Protein AF-A0A7U5GVJ1-F1 (afdb_monomer)

Secondary structure (DSSP, 8-state):
-EE---HHHHHHS-HHHHHHHHHHHHHH----SSEEEEEEEEEE-TTS-EEEEEEEEE-SSS-EEEEEEEEEEE-TTS-EEEEEEEEEEEEE-TTEEEEEEEEE-GGGB---SPP-TT-EEEE-

Structure (mmCIF, N/CA/C/O backbone):
data_AF-A0A7U5GVJ1-F1
#
_entry.id   AF-A0A7U5GVJ1-F1
#
loop_
_atom_site.group_PDB
_atom_site.id
_atom_site.type_symbol
_atom_site.label_atom_id
_atom_site.label_alt_id
_atom_site.label_comp_id
_atom_site.label_asym_id
_atom_site.label_entity_id
_atom_site.label_seq_id
_atom_site.pdbx_PDB_ins_code
_atom_site.Cartn_x
_atom_site.Cartn_y
_atom_site.Cartn_z
_atom_site.occupancy
_atom_site.B_iso_or_equiv
_atom_site.auth_seq_id
_atom_site.auth_comp_id
_atom_site.auth_asym_id
_atom_site.auth_atom_id
_atom_site.pdbx_PDB_model_num
ATOM 1 N N . MET A 1 1 ? -4.389 8.459 15.535 1.00 86.00 1 MET A N 1
ATOM 2 C CA . MET A 1 1 ? -4.740 7.421 14.547 1.00 86.00 1 MET A CA 1
ATOM 3 C C . MET A 1 1 ? -4.134 6.108 14.997 1.00 86.00 1 MET A C 1
ATOM 5 O O . MET A 1 1 ? -2.975 6.115 15.391 1.00 86.00 1 MET A O 1
ATOM 9 N N . GLN A 1 2 ? -4.919 5.034 14.983 1.00 90.25 2 GLN A N 1
ATOM 10 C CA . GLN A 1 2 ? -4.492 3.679 15.350 1.00 90.25 2 GLN A CA 1
ATOM 11 C C . GLN A 1 2 ? -4.359 2.796 14.106 1.00 90.25 2 GLN A C 1
ATOM 13 O O . GLN A 1 2 ? -4.948 3.107 13.068 1.00 90.25 2 GLN A O 1
ATOM 18 N N . ILE A 1 3 ? -3.629 1.687 14.227 1.00 95.19 3 ILE A N 1
ATOM 19 C CA . ILE A 1 3 ? -3.558 0.677 13.170 1.00 95.19 3 ILE A CA 1
ATOM 20 C C . ILE A 1 3 ? -4.697 -0.322 13.330 1.00 95.19 3 ILE A C 1
ATOM 22 O O . ILE A 1 3 ? -4.952 -0.803 14.432 1.00 95.19 3 ILE A O 1
ATOM 26 N N . VAL A 1 4 ? -5.338 -0.660 12.217 1.00 96.94 4 VAL A N 1
ATOM 27 C CA . VAL A 1 4 ? -6.300 -1.755 12.111 1.00 96.94 4 VAL A CA 1
ATOM 28 C C . VAL A 1 4 ? -5.801 -2.716 11.042 1.00 96.94 4 VAL A C 1
ATOM 30 O O . VAL A 1 4 ? -5.624 -2.327 9.887 1.00 96.94 4 VAL A O 1
ATOM 33 N N . PHE A 1 5 ? -5.567 -3.969 11.422 1.00 96.31 5 PHE A N 1
ATOM 34 C CA . PHE A 1 5 ? -5.204 -5.019 10.477 1.00 96.31 5 PHE A CA 1
ATOM 35 C C . PHE A 1 5 ? -6.460 -5.562 9.792 1.00 96.31 5 PHE A C 1
ATOM 37 O O . PHE A 1 5 ? -7.504 -5.748 10.420 1.00 96.31 5 PHE A O 1
ATOM 44 N N . GLU A 1 6 ? -6.355 -5.831 8.492 1.00 95.38 6 GLU A N 1
ATOM 45 C CA . GLU A 1 6 ? -7.383 -6.578 7.767 1.00 95.38 6 GLU A CA 1
ATOM 46 C C . GLU A 1 6 ? -7.494 -8.002 8.350 1.00 95.38 6 GLU A C 1
ATOM 48 O O . GLU A 1 6 ? -6.520 -8.535 8.881 1.00 95.38 6 GLU A O 1
ATOM 53 N N . LYS A 1 7 ? -8.674 -8.631 8.281 1.00 94.06 7 LYS A N 1
ATOM 54 C CA . LYS A 1 7 ? -8.968 -9.917 8.943 1.00 94.06 7 LYS A CA 1
ATOM 55 C C . LYS A 1 7 ? -7.952 -11.012 8.616 1.00 94.06 7 LYS A C 1
ATOM 57 O O . LYS A 1 7 ? -7.562 -11.764 9.507 1.00 94.06 7 LYS A O 1
ATOM 62 N N . THR A 1 8 ? -7.511 -11.106 7.364 1.00 92.75 8 THR A N 1
ATOM 63 C CA . THR A 1 8 ? -6.503 -12.089 6.945 1.00 92.75 8 THR A CA 1
ATOM 64 C C . THR A 1 8 ? -5.156 -11.792 7.592 1.00 92.75 8 THR A C 1
ATOM 66 O O . THR A 1 8 ? -4.492 -12.703 8.081 1.00 92.75 8 THR A O 1
ATOM 69 N N . TRP A 1 9 ? -4.753 -10.522 7.650 1.00 93.81 9 TRP A N 1
ATOM 70 C CA . TRP A 1 9 ? -3.519 -10.103 8.322 1.00 93.81 9 TRP A CA 1
ATOM 71 C C . TRP A 1 9 ? -3.588 -10.366 9.825 1.00 93.81 9 TRP A C 1
ATOM 73 O O . TRP A 1 9 ? -2.650 -10.912 10.401 1.00 93.81 9 TRP A O 1
ATOM 83 N N . GLU A 1 10 ? -4.721 -10.045 10.446 1.00 93.75 10 GLU A N 1
ATOM 84 C CA . GLU A 1 10 ? -4.964 -10.266 11.870 1.00 93.75 10 GLU A CA 1
ATOM 85 C C . GLU A 1 10 ? -4.822 -11.750 12.245 1.00 93.75 10 GLU A C 1
ATOM 87 O O . GLU A 1 10 ? -4.258 -12.066 13.293 1.00 93.75 10 GLU A O 1
ATOM 92 N N . ALA A 1 11 ? -5.276 -12.653 11.369 1.00 95.12 11 ALA A N 1
ATOM 93 C CA . ALA A 1 11 ? -5.206 -14.098 11.568 1.00 95.12 11 ALA A CA 1
ATOM 94 C C . ALA A 1 11 ? -3.845 -14.731 11.215 1.00 95.12 11 ALA A C 1
ATOM 96 O O . ALA A 1 11 ? -3.552 -15.830 11.683 1.00 95.12 11 ALA A O 1
ATOM 97 N N . THR A 1 12 ? -3.032 -14.089 10.369 1.00 95.12 12 THR A N 1
ATOM 98 C CA . THR A 1 12 ? -1.790 -14.682 9.825 1.00 95.12 12 THR A CA 1
ATOM 99 C C . THR A 1 12 ? -0.511 -14.110 10.425 1.00 95.12 12 THR A C 1
ATOM 101 O O . THR A 1 12 ? 0.500 -14.812 10.467 1.00 95.12 12 THR A O 1
ATOM 104 N N . LEU A 1 13 ? -0.529 -12.859 10.889 1.00 95.19 13 LEU A N 1
ATOM 105 C CA . LEU A 1 13 ? 0.625 -12.232 11.523 1.00 95.19 13 LEU A CA 1
ATOM 106 C C . LEU A 1 13 ? 0.761 -12.662 12.983 1.00 95.19 13 LEU A C 1
ATOM 108 O O . LEU A 1 13 ? -0.203 -12.629 13.748 1.00 95.19 13 LEU A O 1
ATOM 112 N N . SER A 1 14 ? 1.989 -12.973 13.391 1.00 97.25 14 SER A N 1
ATOM 113 C CA . SER A 1 14 ? 2.327 -13.127 14.805 1.00 97.25 14 SER A CA 1
ATOM 114 C C . SER A 1 14 ? 2.279 -11.784 15.536 1.00 97.25 14 SER A C 1
ATOM 116 O O . SER A 1 14 ? 2.422 -10.717 14.929 1.00 97.25 14 SER A O 1
ATOM 118 N N . ASP A 1 15 ? 2.170 -11.822 16.863 1.00 96.81 15 ASP A N 1
ATOM 119 C CA . ASP A 1 15 ? 2.169 -10.605 17.683 1.00 96.81 15 ASP A CA 1
ATOM 120 C C . ASP A 1 15 ? 3.435 -9.768 17.475 1.00 96.81 15 ASP A C 1
ATOM 122 O O . ASP A 1 15 ? 3.366 -8.545 17.380 1.00 96.81 15 ASP A O 1
ATOM 126 N N . GLN A 1 16 ? 4.594 -10.413 17.308 1.00 97.06 16 GLN A N 1
ATOM 127 C CA . GLN A 1 16 ? 5.848 -9.715 17.023 1.00 97.06 16 GLN A CA 1
ATOM 128 C C . GLN A 1 16 ? 5.794 -8.963 15.685 1.00 97.06 16 GLN A C 1
ATOM 130 O O . GLN A 1 16 ? 6.273 -7.833 15.594 1.00 97.06 16 GLN A O 1
ATOM 135 N N . GLN A 1 17 ? 5.196 -9.560 14.650 1.00 95.69 17 GLN A N 1
ATOM 136 C CA . GLN A 1 17 ? 5.029 -8.901 13.353 1.00 95.69 17 GLN A CA 1
ATOM 137 C C . GLN A 1 17 ? 4.050 -7.728 13.451 1.00 95.69 17 GLN A C 1
ATOM 139 O O . GLN A 1 17 ? 4.338 -6.653 12.924 1.00 95.69 17 GLN A O 1
ATOM 144 N N . LYS A 1 18 ? 2.934 -7.894 14.173 1.00 96.25 18 LYS A N 1
ATOM 145 C CA . LYS A 1 18 ? 1.980 -6.804 14.432 1.00 96.25 18 LYS A CA 1
ATOM 146 C C . LYS A 1 18 ? 2.653 -5.641 15.160 1.00 96.25 18 LYS A C 1
ATOM 148 O O . LYS A 1 18 ? 2.527 -4.498 14.726 1.00 96.25 18 LYS A O 1
ATOM 153 N N . GLN A 1 19 ? 3.438 -5.925 16.201 1.00 96.25 19 GLN A N 1
ATOM 154 C CA . GLN A 1 19 ? 4.201 -4.904 16.925 1.00 96.25 19 GLN A CA 1
ATOM 155 C C . GLN A 1 19 ? 5.240 -4.208 16.039 1.00 96.25 19 GLN A C 1
ATOM 157 O O . GLN A 1 19 ? 5.406 -2.994 16.135 1.00 96.25 19 GLN A O 1
ATOM 162 N N . ALA A 1 20 ? 5.893 -4.931 15.124 1.00 95.56 20 ALA A N 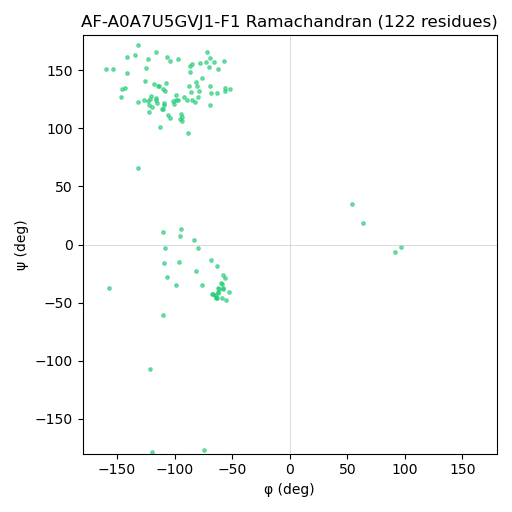1
ATOM 163 C CA . ALA A 1 20 ? 6.810 -4.320 14.165 1.00 95.56 20 ALA A CA 1
ATOM 164 C C . ALA A 1 20 ? 6.095 -3.326 13.233 1.00 95.56 20 ALA A C 1
ATOM 166 O O . ALA A 1 20 ? 6.615 -2.234 13.004 1.00 95.56 20 ALA A O 1
ATOM 167 N N . PHE A 1 21 ? 4.893 -3.652 12.742 1.00 95.88 21 PHE A N 1
ATOM 168 C CA . PHE A 1 21 ? 4.079 -2.702 11.973 1.00 95.88 21 PHE A CA 1
ATOM 169 C C . PHE A 1 21 ? 3.660 -1.496 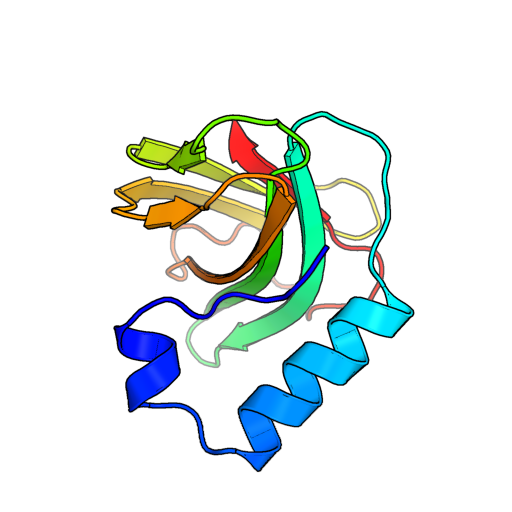12.819 1.00 95.88 21 PHE A C 1
ATOM 171 O O . PHE A 1 21 ? 3.813 -0.364 12.366 1.00 95.88 21 PHE A O 1
ATOM 178 N N . ILE A 1 22 ? 3.201 -1.714 14.054 1.00 94.69 22 ILE A N 1
ATOM 179 C CA . ILE A 1 22 ? 2.837 -0.627 14.979 1.00 94.69 22 ILE A CA 1
ATOM 180 C C . ILE A 1 22 ? 4.006 0.337 15.181 1.00 94.69 22 ILE A C 1
ATOM 182 O O . ILE A 1 22 ? 3.852 1.544 15.009 1.00 94.69 22 ILE A O 1
ATOM 186 N N . HIS A 1 23 ? 5.195 -0.194 15.450 1.00 94.75 23 HIS A N 1
ATOM 187 C CA . HIS A 1 23 ? 6.396 0.613 15.610 1.00 94.75 23 HIS A CA 1
ATOM 188 C C . HIS A 1 23 ? 6.778 1.373 14.326 1.00 94.75 23 HIS A C 1
ATOM 190 O O . HIS A 1 23 ? 7.049 2.570 14.376 1.00 94.75 23 HIS A O 1
ATOM 196 N N . GLN A 1 24 ? 6.757 0.712 13.162 1.00 94.06 24 GLN A N 1
ATOM 197 C CA . GLN A 1 24 ? 7.068 1.355 11.876 1.00 94.06 24 GLN A CA 1
ATOM 198 C C . GLN A 1 24 ? 6.099 2.493 11.540 1.00 94.06 24 GLN A C 1
ATOM 200 O O . GLN A 1 24 ? 6.512 3.524 11.011 1.00 94.06 24 GLN A O 1
ATOM 205 N N . PHE A 1 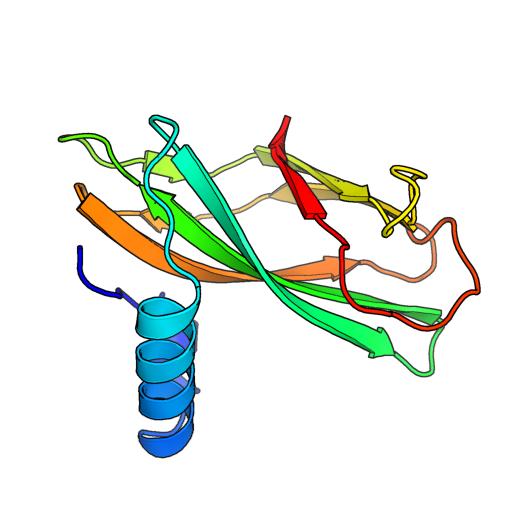25 ? 4.816 2.327 11.856 1.00 93.81 25 PHE A N 1
ATOM 206 C CA . PHE A 1 25 ? 3.823 3.373 11.653 1.00 93.81 25 PHE A CA 1
ATOM 207 C C . PHE A 1 25 ? 4.100 4.596 12.520 1.00 93.81 25 PHE A C 1
ATOM 209 O O . PHE A 1 25 ? 4.077 5.709 12.011 1.00 93.81 25 PHE A O 1
ATOM 216 N N . GLU A 1 26 ? 4.404 4.415 13.806 1.00 92.62 26 GLU A N 1
ATOM 217 C CA . GLU A 1 26 ? 4.691 5.539 14.704 1.00 92.62 26 GLU A CA 1
ATOM 218 C C . GLU A 1 26 ? 5.890 6.375 14.238 1.00 92.62 26 GLU A C 1
ATOM 220 O O . GLU A 1 26 ? 5.871 7.595 14.381 1.00 92.62 26 GLU A O 1
ATOM 225 N N . LEU A 1 27 ? 6.887 5.739 13.615 1.00 91.94 27 LEU A N 1
ATOM 226 C CA . LEU A 1 27 ? 8.058 6.420 13.059 1.00 91.94 27 LEU A CA 1
ATOM 227 C C . LEU A 1 27 ? 7.784 7.150 11.740 1.00 91.94 27 LEU A C 1
ATOM 229 O O . LEU A 1 27 ? 8.416 8.168 11.465 1.00 91.94 27 LEU A O 1
ATOM 233 N N . LYS A 1 28 ? 6.902 6.604 10.897 1.00 89.12 28 LYS A N 1
ATOM 234 C CA . LYS A 1 28 ? 6.738 7.052 9.505 1.00 89.12 28 LYS A CA 1
ATOM 235 C C . LYS A 1 28 ? 5.438 7.796 9.227 1.00 89.12 28 LYS A C 1
ATOM 237 O O . LYS A 1 28 ? 5.327 8.413 8.169 1.00 89.12 28 LYS A O 1
ATOM 242 N N . LYS A 1 29 ? 4.442 7.711 10.115 1.00 83.31 29 LYS A N 1
ATOM 243 C CA . LYS A 1 29 ? 3.126 8.311 9.882 1.00 83.31 29 LYS A CA 1
ATOM 244 C C . LYS A 1 29 ? 3.275 9.800 9.607 1.00 83.31 29 LYS A C 1
ATOM 246 O O . LYS A 1 29 ? 3.914 10.537 10.355 1.00 83.31 29 LYS A O 1
ATOM 251 N N . SER A 1 30 ? 2.620 10.243 8.551 1.00 84.44 30 SER A N 1
ATOM 252 C CA . SER A 1 30 ? 2.477 11.653 8.232 1.00 84.44 30 SER A CA 1
ATOM 253 C C . SER A 1 30 ? 0.999 11.989 8.087 1.00 84.44 30 SER A C 1
ATOM 255 O O . SER A 1 30 ? 0.167 11.134 7.763 1.00 84.44 30 SER A O 1
ATOM 257 N N . VAL A 1 31 ? 0.660 13.240 8.374 1.00 75.88 31 VAL A N 1
ATOM 258 C CA . VAL A 1 31 ? -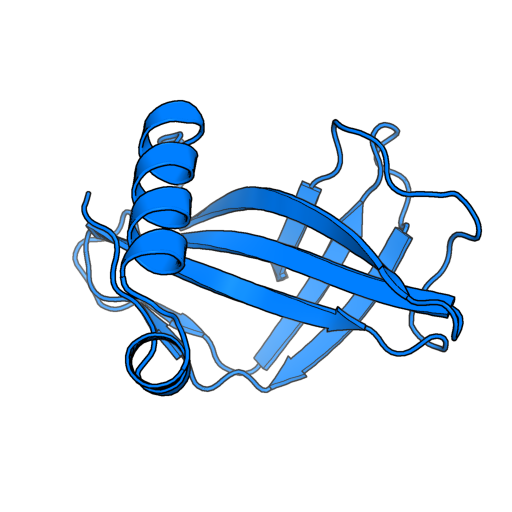0.675 13.796 8.147 1.00 75.88 31 VAL A CA 1
ATOM 259 C C . VAL A 1 31 ? -0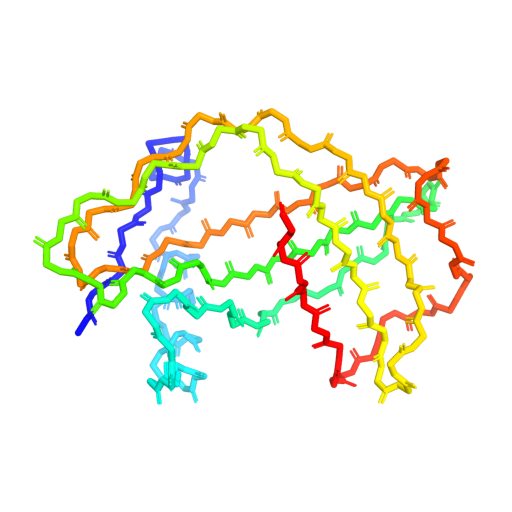.501 14.873 7.090 1.00 75.88 31 VAL A C 1
ATOM 261 O O . VAL A 1 31 ? 0.312 15.774 7.272 1.00 75.88 31 VAL A O 1
ATOM 264 N N . GLY A 1 32 ? -1.208 14.752 5.968 1.00 75.50 32 GLY A N 1
ATOM 265 C CA . GLY A 1 32 ? -1.024 15.679 4.847 1.00 75.50 32 GLY A CA 1
ATOM 266 C C . GLY A 1 32 ? -2.215 15.767 3.901 1.00 75.50 32 GLY A C 1
ATOM 267 O O . GLY A 1 32 ? -2.543 16.858 3.453 1.00 75.50 32 GLY A O 1
ATOM 268 N N . ALA A 1 33 ? -2.894 14.649 3.643 1.00 87.50 33 ALA A N 1
ATOM 269 C CA . ALA A 1 33 ? -4.078 14.586 2.789 1.00 87.50 33 ALA A CA 1
ATOM 270 C C . ALA A 1 33 ? -5.212 13.807 3.473 1.00 87.50 33 ALA A C 1
ATOM 272 O O . ALA A 1 33 ? -5.002 13.178 4.510 1.00 87.50 33 ALA A O 1
ATOM 273 N N . GLU A 1 34 ? -6.410 13.818 2.885 1.00 91.75 34 GLU A N 1
ATOM 274 C CA . GLU A 1 34 ? -7.544 13.006 3.357 1.00 91.75 34 GLU A CA 1
ATOM 275 C C . GLU A 1 34 ? -7.227 11.504 3.361 1.00 91.75 34 GLU A C 1
ATOM 277 O O . GLU A 1 34 ? -7.654 10.776 4.257 1.00 91.75 34 GLU A O 1
ATOM 282 N N . VAL A 1 35 ? -6.427 11.057 2.392 1.00 93.62 35 VAL A N 1
ATOM 283 C CA . VAL A 1 35 ? -5.878 9.704 2.318 1.00 93.62 35 VAL A CA 1
ATOM 284 C C . VAL A 1 35 ? -4.367 9.812 2.158 1.00 93.62 35 VAL A C 1
ATOM 286 O O . VAL A 1 35 ? -3.891 10.468 1.234 1.00 93.62 35 VAL A O 1
ATOM 289 N N . THR A 1 36 ? -3.609 9.173 3.048 1.00 95.44 36 THR A N 1
ATOM 290 C CA . THR A 1 36 ? -2.138 9.139 2.971 1.00 95.44 36 THR A CA 1
ATOM 291 C C . THR A 1 36 ? -1.671 7.714 2.706 1.00 95.44 36 THR A C 1
ATOM 293 O O . THR A 1 36 ? -2.144 6.776 3.347 1.00 95.44 36 THR A O 1
ATOM 296 N N . ILE A 1 37 ? -0.708 7.552 1.798 1.00 95.75 37 ILE A N 1
ATOM 297 C CA . ILE A 1 37 ? -0.031 6.277 1.558 1.00 95.75 37 ILE A CA 1
ATOM 298 C C . ILE A 1 37 ? 1.409 6.399 2.048 1.00 95.75 37 ILE A C 1
ATOM 300 O O . ILE A 1 37 ? 2.177 7.196 1.514 1.00 95.75 37 ILE A O 1
ATOM 304 N N . THR A 1 38 ? 1.776 5.610 3.056 1.00 94.94 38 THR A N 1
ATOM 305 C CA . THR A 1 38 ? 3.111 5.670 3.670 1.00 94.94 38 THR A CA 1
ATOM 306 C C . THR A 1 38 ? 3.932 4.421 3.335 1.00 94.94 38 THR A C 1
ATOM 308 O O . THR A 1 38 ? 3.557 3.325 3.762 1.00 94.94 38 THR A O 1
ATOM 311 N N . PRO A 1 39 ? 5.058 4.554 2.608 1.00 95.06 39 PRO A N 1
ATOM 312 C CA . PRO A 1 39 ? 5.930 3.435 2.246 1.00 95.06 39 PRO A CA 1
ATOM 313 C C . PRO A 1 39 ? 6.580 2.737 3.453 1.00 95.06 39 PRO A C 1
ATOM 315 O O . PRO A 1 39 ? 7.207 3.377 4.304 1.00 95.06 39 PRO A O 1
ATOM 318 N N . ILE A 1 40 ? 6.489 1.404 3.508 1.00 94.38 40 ILE A N 1
ATOM 319 C CA . ILE A 1 40 ? 7.123 0.587 4.559 1.00 94.38 40 ILE A CA 1
ATOM 320 C C . ILE A 1 40 ? 8.278 -0.223 3.986 1.00 94.38 40 ILE A C 1
ATOM 322 O O . ILE A 1 40 ? 9.413 -0.060 4.428 1.00 94.38 40 ILE A O 1
ATOM 326 N N . LEU A 1 41 ? 7.978 -1.098 3.025 1.00 94.56 41 LEU A N 1
ATOM 327 C CA . LEU A 1 41 ? 8.928 -2.037 2.440 1.00 94.56 41 LEU A CA 1
ATOM 328 C C . LEU A 1 41 ? 8.621 -2.242 0.959 1.00 94.56 41 LEU A C 1
ATOM 330 O O . LEU A 1 41 ? 7.477 -2.510 0.600 1.00 94.56 41 LEU A O 1
ATOM 334 N N . LEU A 1 42 ? 9.656 -2.186 0.126 1.00 96.44 42 LEU A N 1
ATOM 335 C CA . LEU A 1 42 ? 9.594 -2.602 -1.267 1.00 96.44 42 LEU A CA 1
ATOM 336 C C . LEU A 1 42 ? 10.530 -3.791 -1.455 1.00 96.44 42 LEU A C 1
ATOM 338 O O . LEU A 1 42 ? 11.695 -3.743 -1.067 1.00 96.44 42 LEU A O 1
ATOM 342 N N . LYS A 1 43 ? 10.012 -4.889 -2.003 1.00 96.06 43 LYS A N 1
ATOM 343 C CA . LYS A 1 43 ? 10.771 -6.130 -2.173 1.00 96.06 43 LYS A CA 1
ATOM 344 C C . LYS A 1 43 ? 10.624 -6.672 -3.583 1.00 96.06 43 LYS A C 1
ATOM 346 O O . LYS A 1 43 ? 9.520 -7.024 -3.997 1.00 96.06 43 LYS A O 1
ATOM 351 N N . ARG A 1 44 ? 11.749 -6.852 -4.274 1.00 95.38 44 ARG A N 1
ATOM 352 C CA . ARG A 1 44 ? 11.814 -7.630 -5.512 1.00 95.38 44 ARG A CA 1
ATOM 353 C C . ARG A 1 44 ? 11.831 -9.125 -5.185 1.00 95.38 44 ARG A C 1
ATOM 355 O O . ARG A 1 44 ? 12.540 -9.598 -4.294 1.00 95.38 44 ARG A O 1
ATOM 362 N N . LYS A 1 45 ? 10.988 -9.891 -5.870 1.00 95.44 45 LYS A N 1
ATOM 363 C CA . LYS A 1 45 ? 10.946 -11.354 -5.800 1.00 95.44 45 LYS A CA 1
ATOM 364 C C . LYS A 1 45 ? 11.943 -11.938 -6.799 1.00 95.44 45 LYS A C 1
ATOM 366 O O . LYS A 1 45 ? 12.195 -11.366 -7.852 1.00 95.44 45 LYS A O 1
ATOM 371 N N . ARG A 1 46 ? 12.434 -13.151 -6.520 1.00 93.81 46 ARG A N 1
ATOM 372 C CA . ARG A 1 46 ? 13.365 -13.878 -7.410 1.00 93.81 46 ARG A CA 1
ATOM 373 C C . ARG A 1 46 ? 12.817 -14.117 -8.820 1.00 93.81 46 ARG A C 1
ATOM 375 O O . ARG A 1 46 ? 13.595 -14.262 -9.748 1.00 93.81 46 ARG A O 1
ATOM 382 N N . ASN A 1 47 ? 11.494 -14.179 -8.974 1.00 94.31 47 ASN A N 1
ATOM 383 C CA . ASN A 1 47 ? 10.836 -14.347 -10.269 1.00 94.31 47 ASN A CA 1
ATOM 384 C C . ASN A 1 47 ? 10.654 -13.027 -11.043 1.00 94.31 47 ASN A C 1
ATOM 386 O O . ASN A 1 47 ? 10.001 -13.040 -12.077 1.00 94.31 47 ASN A O 1
ATOM 390 N N . GLY A 1 48 ? 11.168 -11.902 -10.533 1.00 94.94 48 GLY A N 1
ATOM 391 C CA . GLY A 1 48 ? 11.033 -10.578 -11.142 1.00 94.94 48 GLY A CA 1
ATOM 392 C C . GLY A 1 48 ? 9.818 -9.770 -10.678 1.00 94.94 48 GLY A C 1
ATOM 393 O O . GLY A 1 48 ? 9.725 -8.601 -11.025 1.00 94.94 48 GLY A O 1
ATOM 394 N N . GLY A 1 49 ? 8.914 -10.348 -9.878 1.00 97.56 49 GLY A N 1
ATOM 395 C CA . GLY A 1 49 ? 7.766 -9.619 -9.328 1.00 97.56 49 GLY A CA 1
ATOM 396 C C . GLY A 1 49 ? 8.169 -8.620 -8.240 1.00 97.56 49 GLY A C 1
ATOM 397 O O . GLY A 1 49 ? 9.260 -8.716 -7.672 1.00 97.56 49 GLY A O 1
ATOM 398 N N . LEU A 1 50 ? 7.267 -7.707 -7.892 1.00 97.81 50 LEU A N 1
ATOM 399 C CA . LEU A 1 50 ? 7.510 -6.652 -6.906 1.00 97.81 50 LEU A CA 1
ATOM 400 C C . LEU A 1 50 ? 6.437 -6.688 -5.813 1.00 97.81 50 LEU A C 1
ATOM 402 O O . LEU A 1 50 ? 5.271 -6.958 -6.083 1.00 97.81 50 LEU A O 1
ATOM 406 N N . VAL A 1 51 ? 6.819 -6.460 -4.558 1.00 97.94 51 VAL A N 1
ATOM 407 C CA . VAL A 1 51 ? 5.879 -6.331 -3.436 1.00 97.94 51 VAL A CA 1
ATOM 408 C C . VAL A 1 51 ? 6.082 -4.983 -2.779 1.00 97.94 51 VAL A C 1
ATOM 410 O O . VAL A 1 51 ? 7.138 -4.753 -2.192 1.00 97.94 51 VAL A O 1
ATOM 413 N N . ALA A 1 52 ? 5.069 -4.128 -2.866 1.00 97.88 52 ALA A N 1
ATOM 414 C CA . ALA A 1 52 ? 5.036 -2.823 -2.224 1.00 97.88 52 ALA A CA 1
ATOM 415 C C . ALA A 1 52 ? 4.130 -2.886 -0.992 1.00 97.88 52 ALA A C 1
ATOM 417 O O . ALA A 1 52 ? 2.908 -2.987 -1.112 1.00 97.88 52 ALA A O 1
ATOM 418 N N . THR A 1 53 ? 4.727 -2.836 0.196 1.00 97.44 53 THR A N 1
ATOM 419 C CA . THR A 1 53 ? 4.012 -2.792 1.472 1.00 97.44 53 THR A CA 1
ATOM 420 C C . THR A 1 53 ? 3.942 -1.356 1.981 1.00 97.44 53 THR A C 1
ATOM 422 O O . THR A 1 53 ? 4.972 -0.702 2.168 1.00 97.44 53 THR A O 1
ATOM 425 N N . VAL A 1 54 ? 2.727 -0.876 2.233 1.00 97.19 54 VAL A N 1
ATOM 426 C CA . VAL A 1 54 ? 2.429 0.505 2.638 1.00 97.19 54 VAL A CA 1
ATOM 427 C C . VAL A 1 54 ? 1.442 0.537 3.803 1.00 97.19 54 VAL A C 1
ATOM 429 O O . VAL A 1 54 ? 0.728 -0.436 4.040 1.00 97.19 54 VAL A O 1
ATOM 432 N N . PHE A 1 55 ? 1.352 1.669 4.498 1.00 97.25 55 PHE A N 1
ATOM 433 C CA . PHE A 1 55 ? 0.166 2.013 5.281 1.00 97.25 55 PHE A CA 1
ATOM 434 C C . PHE A 1 55 ? -0.798 2.825 4.427 1.00 97.25 55 PHE A C 1
ATOM 436 O O . PHE A 1 55 ? -0.415 3.856 3.880 1.00 97.25 55 PHE A O 1
ATOM 443 N N . LEU A 1 56 ? -2.049 2.380 4.368 1.00 96.62 56 LEU A N 1
ATOM 444 C CA . LEU A 1 56 ? -3.165 3.135 3.816 1.00 96.62 56 LEU A CA 1
ATOM 445 C C . LEU A 1 56 ? -3.869 3.836 4.977 1.00 96.62 56 LEU A C 1
ATOM 447 O O . LEU A 1 56 ? -4.481 3.186 5.822 1.00 96.62 56 LEU A O 1
ATOM 451 N N . GLN A 1 57 ? -3.712 5.152 5.062 1.00 96.62 57 GLN A N 1
ATOM 452 C CA . GLN A 1 57 ? -4.234 5.974 6.149 1.00 96.62 57 GLN A CA 1
ATOM 453 C C . GLN A 1 57 ? -5.510 6.668 5.702 1.00 96.62 57 GLN A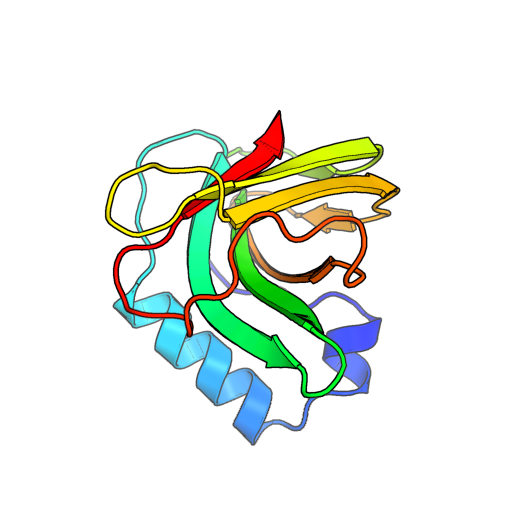 C 1
ATOM 455 O O . GLN A 1 57 ? -5.484 7.463 4.762 1.00 96.62 57 GLN A O 1
ATOM 460 N N . ASN A 1 58 ? -6.599 6.414 6.414 1.00 96.50 58 ASN A N 1
ATOM 461 C CA . ASN A 1 58 ? -7.828 7.167 6.266 1.00 96.50 58 ASN A CA 1
ATOM 462 C C . ASN A 1 58 ? -7.844 8.304 7.295 1.00 96.50 58 ASN A C 1
ATOM 464 O O . ASN A 1 58 ? -8.053 8.067 8.483 1.00 96.50 58 ASN A O 1
ATOM 468 N N . ASN A 1 59 ? -7.629 9.540 6.843 1.00 95.75 59 ASN A N 1
ATOM 469 C CA . ASN A 1 59 ? -7.669 10.732 7.694 1.00 95.75 59 ASN A CA 1
ATOM 470 C C . ASN A 1 59 ? -9.051 11.412 7.686 1.00 95.75 59 ASN A C 1
ATOM 472 O O . ASN A 1 59 ? -9.173 12.550 8.13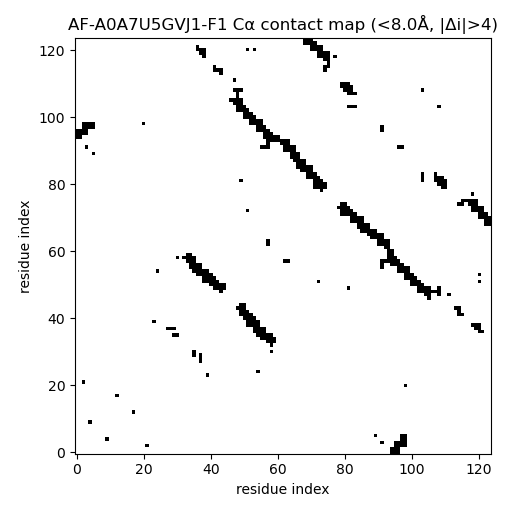9 1.00 95.75 59 ASN A O 1
ATOM 476 N N . ARG A 1 60 ? -10.083 10.738 7.167 1.00 95.31 60 ARG A N 1
ATOM 477 C CA . ARG A 1 60 ? -11.464 11.227 7.107 1.00 95.31 60 ARG A CA 1
ATOM 478 C C . ARG A 1 60 ? -12.313 10.687 8.270 1.00 95.31 60 ARG A C 1
ATOM 480 O O . ARG A 1 60 ? -11.957 9.666 8.867 1.00 95.31 60 ARG A O 1
ATOM 487 N N . PRO A 1 61 ? -13.447 11.348 8.589 1.00 95.94 61 PRO A N 1
ATOM 488 C CA . PRO A 1 61 ? -14.389 10.897 9.616 1.00 95.94 61 PRO A CA 1
ATOM 489 C C . PRO A 1 61 ? -15.336 9.773 9.164 1.00 95.94 61 PRO A C 1
ATOM 491 O O . PRO A 1 61 ? -16.125 9.290 9.975 1.00 95.94 61 PRO A O 1
ATOM 494 N N . ASP A 1 62 ? -15.277 9.353 7.902 1.00 97.25 62 ASP A N 1
ATOM 495 C CA . ASP A 1 62 ? -16.082 8.283 7.315 1.00 97.25 62 ASP A CA 1
ATOM 496 C C . ASP A 1 62 ? -15.221 7.095 6.849 1.00 97.25 62 ASP A C 1
ATOM 498 O O . ASP A 1 62 ? -13.996 7.180 6.790 1.00 97.25 62 ASP A O 1
ATOM 502 N N . VAL A 1 63 ? -15.854 5.952 6.565 1.00 97.56 63 VAL A N 1
ATOM 503 C CA . VAL A 1 63 ? -15.158 4.748 6.079 1.00 97.56 63 VAL A CA 1
ATOM 504 C C . VAL A 1 63 ? -14.633 4.988 4.663 1.00 97.56 63 VAL A C 1
ATOM 506 O O . VAL A 1 63 ? -15.385 5.390 3.780 1.00 97.56 63 VAL A O 1
ATOM 509 N N . LEU A 1 64 ? -13.357 4.677 4.432 1.00 96.25 64 LEU A N 1
ATOM 510 C CA . LEU A 1 64 ? -12.753 4.668 3.104 1.00 96.25 64 LEU A CA 1
ATOM 511 C C . LEU A 1 64 ? -12.837 3.256 2.519 1.00 96.25 64 LEU A C 1
ATOM 513 O O . LEU A 1 64 ? -12.131 2.350 2.964 1.00 96.25 64 LEU A O 1
ATOM 517 N N . SER A 1 65 ? -13.683 3.080 1.509 1.00 95.88 65 SER A N 1
ATOM 518 C CA . SER A 1 65 ? -13.826 1.818 0.782 1.00 95.88 65 SER A CA 1
ATOM 519 C C . SER A 1 65 ? -12.946 1.805 -0.461 1.00 95.88 65 SER A C 1
ATOM 521 O O . SER A 1 65 ? -13.202 2.529 -1.420 1.00 95.88 65 SER A O 1
ATOM 523 N N . LEU A 1 66 ? -11.930 0.947 -0.462 1.00 94.62 66 LEU A N 1
ATOM 524 C CA . LEU A 1 66 ? -11.087 0.691 -1.622 1.00 94.62 66 LEU A CA 1
ATOM 525 C C . LEU A 1 66 ? -11.594 -0.558 -2.343 1.00 94.62 66 LEU A C 1
ATOM 527 O O . LEU A 1 66 ? -11.770 -1.622 -1.734 1.00 94.62 66 LEU A O 1
ATOM 531 N N . ARG A 1 67 ? -11.883 -0.390 -3.635 1.00 93.88 67 ARG A N 1
ATOM 532 C CA . ARG A 1 67 ? -12.385 -1.429 -4.537 1.00 93.88 67 ARG A CA 1
ATOM 533 C C . ARG A 1 67 ? -11.409 -1.575 -5.697 1.00 93.88 67 ARG A C 1
ATOM 535 O O . ARG A 1 67 ? -10.299 -2.038 -5.481 1.00 93.88 67 ARG A O 1
ATOM 542 N N . GLU A 1 68 ? -11.758 -1.118 -6.888 1.00 93.38 68 GLU A N 1
ATOM 543 C CA . GLU A 1 68 ? -10.820 -1.076 -8.008 1.00 93.38 68 GLU A CA 1
ATOM 544 C C . GLU A 1 68 ? -9.907 0.144 -7.885 1.00 93.38 68 GLU A C 1
ATOM 546 O O . GLU A 1 68 ? -10.385 1.262 -7.705 1.00 93.38 68 GLU A O 1
ATOM 551 N N . THR A 1 69 ? -8.595 -0.068 -7.946 1.00 93.94 69 THR A N 1
ATOM 552 C CA . THR A 1 69 ? -7.620 1.026 -7.938 1.00 93.94 69 THR A CA 1
ATOM 553 C C . THR A 1 69 ? -6.448 0.714 -8.855 1.00 93.94 69 THR A C 1
ATOM 555 O O . THR A 1 69 ? -5.913 -0.400 -8.845 1.00 93.94 69 THR A O 1
ATOM 558 N N . ALA A 1 70 ? -6.056 1.706 -9.652 1.00 96.00 70 ALA A N 1
ATOM 559 C CA . ALA A 1 70 ? -4.823 1.658 -10.421 1.00 96.00 70 ALA A CA 1
ATOM 560 C C . ALA A 1 70 ? -3.671 2.078 -9.506 1.00 96.00 70 ALA A C 1
ATOM 562 O O . ALA A 1 70 ? -3.686 3.170 -8.931 1.00 96.00 70 ALA A O 1
ATOM 563 N N . VAL A 1 71 ? -2.673 1.210 -9.351 1.00 97.88 71 VAL A N 1
ATOM 564 C CA . VAL A 1 71 ? -1.571 1.423 -8.411 1.00 97.88 71 VAL A CA 1
ATOM 565 C C . VAL A 1 71 ? -0.272 1.548 -9.176 1.00 97.88 71 VAL A C 1
ATOM 567 O O . VAL A 1 71 ? 0.120 0.636 -9.897 1.00 97.88 71 VAL A O 1
ATOM 570 N N . HIS A 1 72 ? 0.420 2.661 -8.956 1.00 97.88 72 HIS A N 1
ATOM 571 C CA . HIS A 1 72 ? 1.749 2.920 -9.491 1.00 97.88 72 HIS A CA 1
ATOM 572 C C . HIS A 1 72 ? 2.768 2.901 -8.354 1.00 97.88 72 HIS A C 1
ATOM 574 O O . HIS A 1 72 ? 2.567 3.546 -7.321 1.00 97.88 72 HIS A O 1
ATOM 580 N N . VAL A 1 73 ? 3.887 2.216 -8.565 1.00 97.75 73 VAL A N 1
ATOM 581 C CA . VAL A 1 73 ? 5.088 2.337 -7.736 1.00 97.75 73 VAL A CA 1
ATOM 582 C C . VAL A 1 73 ? 6.074 3.219 -8.482 1.00 97.75 73 VAL A C 1
ATOM 584 O O . VAL A 1 73 ? 6.441 2.902 -9.611 1.00 97.75 73 VAL A O 1
ATOM 587 N N . LEU A 1 74 ? 6.514 4.304 -7.852 1.00 96.88 74 LEU A N 1
ATOM 588 C CA . LEU A 1 74 ? 7.567 5.169 -8.376 1.00 96.88 74 LEU A CA 1
ATOM 589 C C . LEU A 1 74 ? 8.846 4.970 -7.564 1.00 96.88 74 LEU A C 1
ATOM 591 O O . LEU A 1 74 ? 8.770 4.857 -6.337 1.00 96.88 74 LEU A O 1
ATOM 595 N N . ASN A 1 75 ? 9.998 4.926 -8.231 1.00 94.50 75 ASN A N 1
ATOM 596 C CA . ASN A 1 75 ? 11.307 4.876 -7.577 1.00 94.50 75 ASN A CA 1
ATOM 597 C C . ASN A 1 75 ? 11.684 6.250 -6.975 1.00 94.50 75 ASN A C 1
ATOM 599 O O . ASN A 1 75 ? 10.909 7.210 -7.011 1.00 94.50 75 ASN A O 1
ATOM 603 N N . GLU A 1 76 ? 12.883 6.352 -6.411 1.00 93.19 76 GLU A N 1
ATOM 604 C CA . GLU A 1 76 ? 13.423 7.570 -5.800 1.00 93.19 76 GLU A CA 1
ATOM 605 C C . GLU A 1 76 ? 13.614 8.735 -6.785 1.00 93.19 76 GLU A C 1
ATOM 607 O O . GLU A 1 76 ? 13.712 9.889 -6.367 1.00 93.19 76 GLU A O 1
ATOM 612 N N . ARG A 1 77 ? 13.655 8.440 -8.090 1.00 93.44 77 ARG A N 1
ATOM 613 C CA . ARG A 1 77 ? 13.764 9.413 -9.190 1.00 93.44 77 ARG A CA 1
ATOM 614 C C . ARG A 1 77 ? 12.408 9.788 -9.784 1.00 93.44 77 ARG A C 1
ATOM 616 O O . ARG A 1 77 ? 12.359 10.484 -10.791 1.00 93.44 77 ARG A O 1
ATOM 623 N N . GLU A 1 78 ? 11.320 9.338 -9.160 1.00 93.75 78 GLU A N 1
ATOM 624 C CA . GLU A 1 78 ? 9.943 9.480 -9.645 1.00 93.75 78 GLU A CA 1
ATOM 625 C C . GLU A 1 78 ? 9.649 8.745 -10.967 1.00 93.75 78 GLU A C 1
ATOM 627 O O . GLU A 1 78 ? 8.642 9.016 -11.621 1.00 93.75 78 GLU A O 1
ATOM 632 N N . GLU A 1 79 ? 10.483 7.775 -11.340 1.00 94.88 79 GLU A N 1
ATOM 633 C CA . GLU A 1 79 ? 10.287 6.929 -12.518 1.00 94.88 79 GLU A CA 1
ATOM 634 C C . GLU A 1 79 ? 9.404 5.724 -12.170 1.00 94.88 79 GLU A C 1
ATOM 636 O O . GLU A 1 79 ? 9.425 5.211 -11.046 1.00 94.88 79 GLU A O 1
ATOM 641 N N . LEU A 1 80 ? 8.617 5.255 -13.140 1.00 96.00 80 LEU A N 1
ATOM 642 C CA . LEU A 1 80 ? 7.703 4.135 -12.944 1.00 96.00 80 LEU A CA 1
ATOM 643 C C . LEU A 1 80 ? 8.473 2.822 -12.750 1.00 96.00 80 LEU A C 1
ATOM 645 O O . LEU A 1 80 ? 9.205 2.381 -13.630 1.00 96.00 80 LEU A O 1
ATOM 649 N N . ALA A 1 81 ? 8.275 2.183 -11.599 1.00 96.75 81 ALA A N 1
ATOM 650 C CA . ALA A 1 81 ? 8.863 0.889 -11.264 1.00 96.75 81 ALA A CA 1
ATOM 651 C C . ALA A 1 81 ? 7.884 -0.274 -11.481 1.00 96.75 81 ALA A C 1
ATOM 653 O O . ALA A 1 81 ? 8.311 -1.371 -11.844 1.00 96.75 81 ALA A O 1
ATOM 654 N N . ALA A 1 82 ? 6.589 -0.056 -11.240 1.00 97.81 82 ALA A N 1
ATOM 655 C CA . ALA A 1 82 ? 5.526 -1.026 -11.495 1.00 97.81 82 ALA A CA 1
ATOM 656 C C . ALA A 1 82 ? 4.160 -0.337 -11.608 1.00 97.81 82 ALA A C 1
ATOM 658 O O . ALA A 1 82 ? 3.931 0.685 -10.954 1.00 97.81 82 ALA A O 1
ATOM 659 N N . GLU A 1 83 ? 3.250 -0.921 -12.386 1.00 97.88 83 GLU A N 1
ATOM 660 C CA . GLU A 1 83 ? 1.870 -0.449 -12.543 1.00 97.88 83 GLU A CA 1
ATOM 661 C C . GLU A 1 83 ? 0.910 -1.619 -12.763 1.00 97.88 83 GLU A C 1
ATOM 663 O O . GLU A 1 83 ? 1.107 -2.434 -13.659 1.00 97.88 83 GLU A O 1
ATOM 668 N N . GLU A 1 84 ? -0.150 -1.698 -11.958 1.00 97.75 84 GLU A N 1
ATOM 669 C CA . GLU A 1 84 ? -1.179 -2.733 -12.091 1.00 97.75 84 GLU A CA 1
ATOM 670 C C . GLU A 1 84 ? -2.521 -2.237 -11.531 1.00 97.75 84 GLU A C 1
ATOM 672 O O . GLU A 1 84 ? -2.570 -1.416 -10.609 1.00 97.75 84 GLU A O 1
ATOM 677 N N . ASN A 1 85 ? -3.622 -2.751 -12.082 1.00 97.25 85 ASN A N 1
ATOM 678 C CA . ASN A 1 85 ? -4.963 -2.535 -11.545 1.00 97.25 85 ASN A CA 1
ATOM 679 C C . ASN A 1 85 ? -5.293 -3.626 -10.527 1.00 97.25 85 ASN A C 1
ATOM 681 O O . ASN A 1 85 ? -5.289 -4.810 -10.859 1.00 97.25 85 ASN A O 1
ATOM 685 N N . PHE A 1 86 ? -5.642 -3.229 -9.306 1.00 96.19 86 PHE A N 1
ATOM 686 C CA . PHE A 1 86 ? -6.033 -4.154 -8.248 1.00 96.19 86 PHE A CA 1
ATOM 687 C C . PHE A 1 86 ? -7.529 -4.065 -7.966 1.00 96.19 86 PHE A C 1
ATOM 689 O O . PHE A 1 86 ? -8.063 -2.984 -7.734 1.00 96.19 86 PHE A O 1
ATOM 696 N N . SER A 1 87 ? -8.186 -5.224 -7.898 1.00 95.00 87 SER A N 1
ATOM 697 C CA . SER A 1 87 ? -9.509 -5.357 -7.284 1.00 95.00 87 SER A CA 1
ATOM 698 C C . SER A 1 87 ? -9.334 -5.631 -5.792 1.00 95.00 87 SER A C 1
ATOM 700 O O . SER A 1 87 ? -9.133 -6.770 -5.367 1.00 95.00 87 SER A O 1
ATOM 702 N N . LEU A 1 88 ? -9.398 -4.576 -4.990 1.00 91.69 88 LEU A N 1
ATOM 703 C CA . LEU A 1 88 ? -9.387 -4.641 -3.537 1.00 91.69 88 LEU A CA 1
ATOM 704 C C . LEU A 1 88 ? -10.797 -4.887 -2.992 1.00 91.69 88 LEU A C 1
ATOM 706 O O . LEU A 1 88 ? -11.810 -4.546 -3.596 1.00 91.69 88 LEU A O 1
ATOM 710 N N . ASN A 1 89 ? -10.861 -5.462 -1.799 1.00 92.69 89 ASN A N 1
ATOM 711 C CA . ASN A 1 89 ? -12.073 -5.486 -0.991 1.00 92.69 89 ASN A CA 1
ATOM 712 C C . ASN A 1 89 ? -11.699 -5.062 0.428 1.00 92.69 89 ASN A C 1
ATOM 714 O O . ASN A 1 89 ? -11.677 -5.879 1.348 1.00 92.69 89 ASN A O 1
ATOM 718 N N . LEU A 1 90 ? -11.289 -3.798 0.561 1.00 95.25 90 LEU A N 1
ATOM 719 C CA . LEU A 1 90 ? -10.743 -3.253 1.797 1.00 95.25 90 LEU A CA 1
ATOM 720 C C . LEU A 1 90 ? -11.551 -2.036 2.241 1.00 95.25 90 LEU A C 1
ATOM 722 O O . LEU A 1 90 ? -11.674 -1.063 1.501 1.00 95.25 90 LEU A O 1
ATOM 726 N N . ASP A 1 91 ? -12.068 -2.089 3.464 1.00 96.50 91 ASP A N 1
ATOM 727 C CA . ASP A 1 91 ? -12.700 -0.956 4.133 1.00 96.50 91 ASP A CA 1
ATOM 728 C C . ASP A 1 91 ? -11.798 -0.490 5.271 1.00 96.50 91 ASP A C 1
ATOM 730 O O . ASP A 1 91 ? -11.477 -1.264 6.174 1.00 96.50 91 ASP A O 1
ATOM 734 N N . ILE A 1 92 ? -11.388 0.775 5.218 1.00 97.06 92 ILE A N 1
ATOM 735 C CA . ILE A 1 92 ? -10.509 1.395 6.207 1.00 97.06 92 ILE A CA 1
ATOM 736 C C . ILE A 1 92 ? -11.363 2.327 7.075 1.00 97.06 92 ILE A C 1
ATOM 738 O O . ILE A 1 92 ? -11.848 3.351 6.577 1.00 97.06 92 ILE A O 1
ATOM 742 N N . PRO A 1 93 ? -11.583 2.004 8.364 1.00 97.44 93 PRO A N 1
ATOM 743 C CA . PRO A 1 93 ? -12.376 2.839 9.259 1.00 97.44 93 PRO A CA 1
ATOM 744 C C . PRO A 1 93 ? -11.843 4.271 9.384 1.00 97.44 93 PRO A C 1
ATOM 746 O O . PRO A 1 93 ? -10.658 4.535 9.163 1.00 97.44 93 PRO A O 1
ATOM 749 N N . ALA A 1 94 ? -12.722 5.183 9.792 1.00 96.81 94 ALA A N 1
ATOM 750 C CA . ALA A 1 94 ? -12.387 6.581 10.038 1.00 96.81 94 ALA A CA 1
ATOM 751 C C . ALA A 1 94 ? -11.181 6.731 10.979 1.00 96.81 94 ALA A C 1
ATOM 753 O O . ALA A 1 94 ? -11.124 6.089 12.031 1.00 96.81 94 ALA A O 1
ATOM 754 N N . PHE A 1 95 ? -10.235 7.601 10.621 1.00 95.62 95 PHE A N 1
ATOM 755 C CA . PHE A 1 95 ? -9.034 7.907 11.413 1.00 95.62 95 PHE A CA 1
ATOM 756 C C . PHE A 1 95 ? -8.186 6.683 11.808 1.00 95.62 95 PHE A C 1
ATOM 758 O O . PHE A 1 95 ? -7.589 6.647 12.898 1.00 95.62 95 PHE A O 1
ATOM 765 N N . THR A 1 96 ? -8.115 5.686 10.922 1.00 96.88 96 THR A N 1
ATOM 766 C CA . THR A 1 96 ? -7.282 4.485 11.080 1.00 96.88 96 THR A CA 1
ATOM 767 C C . THR A 1 96 ? -6.309 4.304 9.921 1.00 96.88 96 THR A C 1
ATOM 769 O O . THR A 1 96 ? -6.486 4.861 8.837 1.00 96.88 96 THR A O 1
ATOM 772 N N . ALA A 1 97 ? -5.261 3.521 10.164 1.00 97.06 97 ALA A N 1
ATOM 773 C CA . ALA A 1 97 ? -4.327 3.085 9.140 1.00 97.06 97 ALA A CA 1
ATOM 774 C C . ALA A 1 97 ? -4.359 1.562 9.013 1.00 97.06 97 ALA A C 1
ATOM 776 O O . ALA A 1 97 ? -4.352 0.862 10.023 1.00 97.06 97 ALA A O 1
ATOM 777 N N . THR A 1 98 ? -4.325 1.045 7.790 1.00 97.25 98 THR A N 1
ATOM 778 C CA . THR A 1 98 ? -4.244 -0.397 7.538 1.00 97.25 98 THR A CA 1
ATOM 779 C C . THR A 1 98 ? -2.994 -0.709 6.724 1.00 97.25 98 THR A C 1
ATOM 781 O O . THR A 1 98 ? -2.799 -0.105 5.665 1.00 97.25 98 THR A O 1
ATOM 784 N N . PRO A 1 99 ? -2.109 -1.610 7.192 1.00 96.94 99 PRO A N 1
ATOM 785 C CA . PRO A 1 99 ? -1.007 -2.075 6.371 1.00 96.94 99 PRO A CA 1
ATOM 786 C C . PRO A 1 99 ? -1.551 -2.933 5.229 1.00 96.94 99 PRO A C 1
ATOM 788 O O . PRO A 1 99 ? -2.424 -3.777 5.424 1.00 96.94 99 PRO A O 1
ATOM 791 N N . TRP A 1 100 ? -1.018 -2.719 4.033 1.00 97.19 100 TRP A N 1
ATOM 792 C CA . TRP A 1 100 ? -1.427 -3.436 2.835 1.00 97.19 100 TRP A CA 1
ATOM 793 C C . TRP A 1 100 ? -0.217 -3.739 1.961 1.00 97.19 100 TRP A C 1
ATOM 795 O O . TRP A 1 100 ? 0.740 -2.968 1.933 1.00 97.19 100 TRP A O 1
ATOM 805 N N . SER A 1 101 ? -0.245 -4.871 1.255 1.00 96.81 101 SER A N 1
ATOM 806 C CA . SER A 1 101 ? 0.796 -5.234 0.292 1.00 96.81 101 SER A CA 1
ATOM 807 C C . SER A 1 101 ? 0.203 -5.399 -1.096 1.00 96.81 101 SER A C 1
ATOM 809 O O . SER A 1 101 ? -0.609 -6.293 -1.321 1.00 96.81 101 SER A O 1
ATOM 811 N N . PHE A 1 102 ? 0.665 -4.576 -2.028 1.00 97.75 102 PHE A N 1
ATOM 812 C CA . PHE A 1 102 ? 0.410 -4.747 -3.452 1.00 97.75 102 PHE A CA 1
ATOM 813 C C . PHE A 1 102 ? 1.448 -5.708 -4.022 1.00 97.75 102 PHE A C 1
ATOM 815 O O . PHE A 1 102 ? 2.653 -5.513 -3.837 1.00 97.75 102 PHE A O 1
ATOM 822 N N . VAL A 1 103 ? 0.985 -6.784 -4.655 1.00 97.19 103 VAL A N 1
ATOM 823 C CA . VAL A 1 103 ? 1.840 -7.851 -5.181 1.00 97.19 103 VAL A CA 1
ATOM 824 C C . VAL A 1 103 ? 1.759 -7.826 -6.698 1.00 97.19 103 VAL A C 1
ATOM 826 O O . VAL A 1 103 ? 0.815 -8.361 -7.263 1.00 97.19 103 VAL A O 1
ATOM 829 N N . PHE A 1 104 ? 2.776 -7.246 -7.323 1.00 98.00 104 PHE A N 1
ATOM 830 C CA . PHE A 1 104 ? 2.889 -7.115 -8.768 1.00 98.00 104 PHE A CA 1
ATOM 831 C C . PHE A 1 104 ? 3.520 -8.368 -9.373 1.00 98.00 104 PHE A C 1
ATOM 833 O O . PHE A 1 104 ? 4.565 -8.855 -8.906 1.00 98.00 104 PHE A O 1
ATOM 840 N N . LEU A 1 105 ? 2.898 -8.895 -10.427 1.00 97.62 105 LEU A N 1
ATOM 841 C CA . LEU A 1 105 ? 3.504 -9.952 -11.240 1.00 97.62 105 LEU A CA 1
ATOM 842 C C . LEU A 1 105 ? 4.640 -9.380 -12.106 1.00 97.62 105 LEU A C 1
ATOM 844 O O . LEU A 1 105 ? 4.628 -8.192 -12.408 1.00 97.62 105 LEU A O 1
ATOM 848 N N . PRO A 1 106 ? 5.613 -10.201 -12.555 1.00 97.44 106 PRO A N 1
ATOM 849 C CA . PRO A 1 106 ? 6.756 -9.709 -13.333 1.00 97.44 106 PRO A CA 1
ATOM 850 C C . PRO A 1 106 ? 6.370 -8.939 -14.603 1.00 97.44 106 PRO A C 1
ATOM 852 O O . PRO A 1 106 ? 7.103 -8.056 -15.019 1.00 97.44 106 PRO A O 1
ATOM 855 N N . ALA A 1 107 ? 5.217 -9.258 -15.201 1.00 97.50 107 ALA A N 1
ATOM 856 C CA . ALA A 1 107 ? 4.700 -8.581 -16.391 1.00 97.50 107 ALA A CA 1
ATOM 857 C C . ALA A 1 107 ? 4.251 -7.127 -16.144 1.00 97.50 107 ALA A C 1
ATOM 859 O O . ALA A 1 107 ? 4.032 -6.406 -17.108 1.00 97.50 107 ALA A O 1
ATOM 860 N N . TYR A 1 108 ? 4.108 -6.722 -14.880 1.00 97.88 108 TYR A N 1
ATOM 861 C CA . TYR A 1 108 ? 3.679 -5.386 -14.451 1.00 97.88 108 TYR A CA 1
ATOM 862 C C . TYR A 1 108 ? 4.815 -4.584 -13.800 1.00 97.88 108 TYR A C 1
ATOM 864 O O . TYR A 1 108 ? 4.576 -3.563 -13.157 1.00 97.88 108 TYR A O 1
ATOM 872 N N . VAL A 1 109 ? 6.055 -5.075 -13.898 1.00 97.62 109 VAL A N 1
ATOM 873 C CA . VAL A 1 109 ? 7.247 -4.441 -13.327 1.00 97.62 109 VAL A CA 1
ATOM 874 C C . VAL A 1 109 ? 8.094 -3.882 -14.466 1.00 97.62 109 VAL A C 1
ATOM 876 O O . VAL A 1 109 ? 8.568 -4.633 -15.312 1.00 97.62 109 VAL A O 1
ATOM 879 N N . GLU A 1 110 ? 8.309 -2.570 -14.451 1.00 95.31 110 GLU A N 1
ATOM 880 C CA . GLU A 1 110 ? 8.949 -1.805 -15.536 1.00 95.31 110 GLU A CA 1
ATOM 881 C C . GLU A 1 110 ? 10.452 -1.579 -15.308 1.00 95.31 110 GLU A C 1
ATOM 883 O O . GLU A 1 110 ? 11.198 -1.237 -16.222 1.00 95.31 110 GLU A O 1
ATOM 888 N N . THR A 1 111 ? 10.927 -1.795 -14.081 1.00 90.19 111 THR A N 1
ATOM 889 C CA . THR A 1 111 ? 12.347 -1.674 -13.733 1.00 90.19 111 THR A CA 1
ATOM 890 C C . THR A 1 111 ? 13.008 -3.042 -13.579 1.00 90.19 111 THR A C 1
ATOM 892 O O . THR A 1 111 ? 12.349 -4.040 -13.283 1.00 90.19 111 THR A O 1
ATOM 895 N N . THR A 1 112 ? 14.331 -3.108 -13.721 1.00 87.81 112 THR A N 1
ATOM 896 C CA . THR A 1 112 ? 15.158 -4.257 -13.303 1.00 87.81 112 THR A CA 1
ATOM 897 C C . THR A 1 112 ? 16.012 -3.947 -12.078 1.00 87.81 112 THR A C 1
ATOM 899 O O . THR A 1 112 ? 16.718 -4.828 -11.593 1.00 87.81 112 THR A O 1
ATOM 902 N N . GLU A 1 113 ? 15.966 -2.711 -11.584 1.00 88.19 113 GLU A N 1
ATOM 903 C CA . GLU A 1 113 ? 16.750 -2.274 -10.436 1.00 88.19 113 GLU A CA 1
ATOM 904 C C . GLU A 1 113 ? 16.230 -2.915 -9.139 1.00 88.19 113 GLU A C 1
ATOM 906 O O . GLU A 1 113 ? 15.058 -3.311 -9.015 1.00 88.19 113 GLU A O 1
ATOM 911 N N . GLU A 1 114 ? 17.136 -3.062 -8.173 1.00 90.19 114 GLU A N 1
ATOM 912 C CA . GLU A 1 114 ? 16.776 -3.490 -6.826 1.00 90.19 114 GLU A CA 1
ATOM 913 C C . GLU A 1 114 ? 16.137 -2.324 -6.059 1.00 90.19 114 GLU A C 1
ATOM 915 O O . GLU A 1 114 ? 16.571 -1.181 -6.221 1.00 90.19 114 GLU A O 1
ATOM 920 N N . PRO A 1 115 ? 15.129 -2.585 -5.207 1.00 88.88 115 PRO A N 1
ATOM 921 C CA . PRO A 1 115 ? 14.512 -1.549 -4.392 1.00 88.88 115 PRO A CA 1
ATOM 922 C C . PRO A 1 115 ? 15.522 -0.800 -3.518 1.00 88.88 115 PRO A C 1
ATOM 924 O O . PRO A 1 115 ? 16.335 -1.410 -2.823 1.00 88.88 115 PRO A O 1
ATOM 927 N N . ASN A 1 116 ? 15.406 0.522 -3.501 1.00 88.75 116 ASN A N 1
ATOM 928 C CA . ASN A 1 116 ? 16.117 1.429 -2.605 1.00 88.75 116 ASN A CA 1
ATOM 929 C C . ASN A 1 116 ? 15.111 2.219 -1.749 1.00 88.75 116 ASN A C 1
ATOM 931 O O . ASN A 1 116 ? 13.901 1.999 -1.831 1.00 88.75 116 ASN A O 1
ATOM 935 N N . ASP A 1 117 ? 15.607 3.113 -0.898 1.00 89.94 117 ASP A N 1
ATOM 936 C CA . ASP A 1 117 ? 14.761 4.048 -0.156 1.00 89.94 117 ASP A CA 1
ATOM 937 C C . ASP A 1 117 ? 14.311 5.219 -1.044 1.00 89.94 117 ASP A C 1
ATOM 939 O O . ASP A 1 117 ? 14.982 5.579 -2.004 1.00 89.94 117 ASP A O 1
ATOM 943 N N . GLY A 1 118 ? 13.193 5.862 -0.691 1.00 92.56 118 GLY A N 1
ATOM 944 C CA . GLY A 1 118 ? 12.680 7.043 -1.407 1.00 92.56 118 GLY A CA 1
ATOM 945 C C . GLY A 1 118 ? 11.601 6.751 -2.454 1.00 92.56 118 GLY A C 1
ATOM 946 O O . GLY A 1 118 ? 11.046 7.682 -3.030 1.00 92.56 118 GLY A O 1
ATOM 947 N N . TRP A 1 119 ? 11.247 5.482 -2.654 1.00 95.69 119 TRP A N 1
ATOM 948 C CA . TRP A 1 119 ? 10.099 5.079 -3.465 1.00 95.69 119 TRP A CA 1
ATOM 949 C C . TRP A 1 119 ? 8.760 5.517 -2.849 1.00 95.69 119 TRP A C 1
ATOM 951 O O . TRP A 1 119 ? 8.629 5.705 -1.634 1.00 95.69 119 TRP A O 1
ATOM 961 N N . LYS A 1 120 ? 7.728 5.621 -3.690 1.00 95.94 120 LYS A N 1
ATOM 962 C CA . LYS A 1 120 ? 6.356 5.950 -3.276 1.00 95.94 120 LYS A CA 1
ATOM 963 C C . LYS A 1 120 ? 5.314 5.153 -4.050 1.00 95.94 120 LYS A C 1
ATOM 965 O O . LYS A 1 120 ? 5.587 4.624 -5.124 1.00 95.94 120 LYS A O 1
ATOM 970 N N . VAL A 1 121 ? 4.107 5.093 -3.493 1.00 97.12 121 VAL A N 1
ATOM 971 C CA . VAL A 1 121 ? 2.931 4.506 -4.146 1.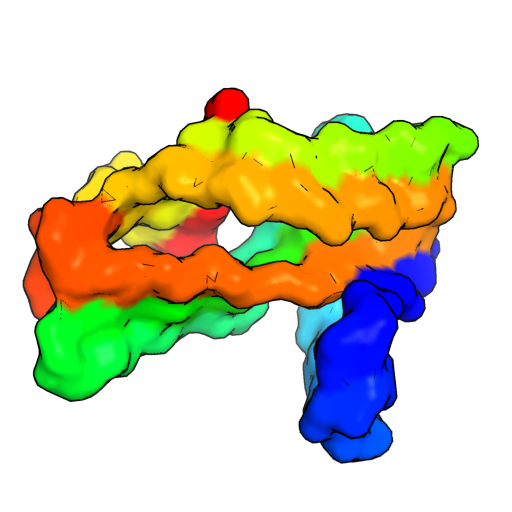00 97.12 121 VAL A CA 1
ATOM 972 C C . VAL A 1 121 ? 1.917 5.597 -4.416 1.00 97.12 121 VAL A C 1
ATOM 974 O O . VAL A 1 121 ? 1.652 6.427 -3.547 1.00 97.12 121 VAL A O 1
ATOM 977 N N . ILE A 1 122 ? 1.338 5.565 -5.609 1.00 95.88 122 ILE A N 1
ATOM 978 C CA . ILE A 1 122 ? 0.228 6.423 -6.006 1.00 95.88 122 ILE A CA 1
ATOM 979 C C . ILE A 1 122 ? -0.948 5.521 -6.372 1.00 95.88 122 ILE A C 1
ATOM 981 O O . ILE A 1 122 ? -0.795 4.603 -7.175 1.00 95.88 122 ILE A O 1
ATOM 985 N N . MET A 1 123 ? -2.107 5.797 -5.776 1.00 93.12 123 MET A N 1
ATOM 986 C CA . MET A 1 123 ? -3.393 5.228 -6.183 1.00 93.12 123 MET A CA 1
ATOM 987 C C . MET A 1 123 ? -4.118 6.260 -7.048 1.00 93.12 123 MET A C 1
ATOM 989 O O . MET A 1 123 ? -4.210 7.422 -6.642 1.00 93.12 123 MET A O 1
ATOM 993 N N . LYS A 1 124 ? -4.585 5.844 -8.225 1.00 83.44 124 LYS A N 1
ATOM 994 C CA . LYS A 1 124 ? -5.427 6.650 -9.117 1.00 83.44 124 LYS A CA 1
ATOM 995 C C . LYS A 1 124 ? -6.867 6.156 -9.111 1.00 83.44 124 LYS A C 1
ATOM 997 O O . LYS A 1 124 ? -7.076 4.946 -8.843 1.00 83.44 124 LYS A O 1
#

Sequence (124 aa):
MQIVFEKTWEATLSDQQKQAFIHQFELKKSVGAEVTITPILLKRKRNGGLVATVFLQNNRPDVLSLRETAVHVLNEREELAAEENFSLNLDIPAFTATPWSFVFLPAYVETTEEPNDGWKVIMK

Radius of gyration: 14.2 Å; Cα contacts (8 Å, |Δi|>4): 258; chains: 1; bounding box: 33×30×34 Å

Foldseek 3Di:
DEADEDPVCVVPDDPVRVVVVRVQCVVFPDDDDQWDWTWDDWFQDPQQKIKTKTKTFHQAQAKDFDAWWWKFKAAQVRHTQFIDIDGDGDIAHHGYIYIDMDIGDNVGGPDPDGHDPNMDMDID

Mean predicted aligned error: 3.16 Å

pLDDT: mean 94.54, std 3.9, range [75.5, 98.0]

Solvent-accessible surface area (backbone atoms only — not comparable to full-atom values): 7093 Å² total; per-residue (Å²): 121,51,80,48,68,51,71,68,52,60,74,69,51,51,72,70,55,51,50,50,52,54,54,51,42,74,76,60,69,75,87,87,51,62,63,38,70,40,74,73,48,65,44,72,44,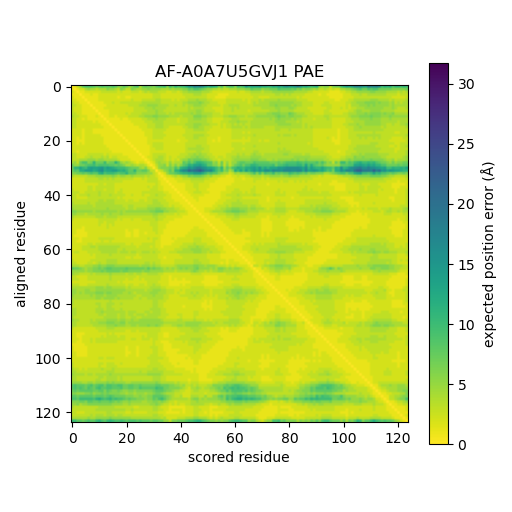99,82,57,20,42,35,45,30,28,32,48,30,27,63,37,93,54,71,44,74,47,40,78,34,42,39,37,34,25,40,65,84,71,45,71,35,29,54,52,78,42,82,46,89,45,75,40,50,46,42,24,28,29,70,48,70,51,77,42,54,42,94,33,39,71,54,89,75,77,70,73,80,70,43,46,67,47,78,96

Nearest PDB structures (foldseek):
  3o0l-assembly1_B  TM=5.245E-01  e=2.146E-02  Shewanella loihica PV-4
  8u01-assembly1_A  TM=6.927E-01  e=2.683E-01  Phocaeicola plebeius
  1ex0-assembly1_B  TM=4.770E-01  e=1.930E-01  Homo sapiens
  1evu-assembly1_A  TM=4.780E-01  e=3.531E-01  Homo sapiens
  1ex0-assembly1_A  TM=3.727E-01  e=1.248E+00  Homo sapiens